Protein AF-A0A955NNS4-F1 (afdb_monomer_lite)

Structure (mmCIF, N/CA/C/O backbone):
data_AF-A0A955NNS4-F1
#
_entry.id   AF-A0A955NNS4-F1
#
loop_
_atom_site.group_PDB
_atom_site.id
_atom_site.type_symbol
_atom_site.label_atom_id
_atom_site.label_alt_id
_atom_site.label_comp_id
_atom_site.label_asym_id
_atom_site.label_entity_id
_atom_site.label_seq_id
_atom_site.pdbx_PDB_ins_code
_atom_site.Cartn_x
_atom_site.Cartn_y
_atom_site.Cartn_z
_atom_site.occupancy
_atom_site.B_iso_or_equiv
_atom_site.auth_seq_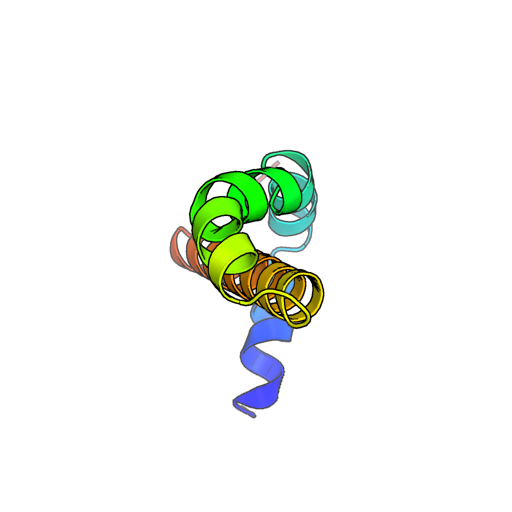id
_atom_site.auth_comp_id
_atom_site.auth_asym_id
_atom_site.auth_atom_id
_atom_site.pdbx_PDB_model_num
ATOM 1 N N . TRP A 1 1 ? 5.720 -10.987 22.469 1.00 51.25 1 TRP A N 1
ATOM 2 C CA . TRP A 1 1 ? 5.053 -10.259 21.374 1.00 51.25 1 TRP A CA 1
ATOM 3 C C . TRP A 1 1 ? 5.837 -10.520 20.098 1.00 51.25 1 TRP A C 1
ATOM 5 O O . TRP A 1 1 ? 6.934 -9.998 19.964 1.00 51.25 1 TRP A O 1
ATOM 15 N N . SER A 1 2 ? 5.358 -11.399 19.214 1.00 52.50 2 SER A N 1
ATOM 16 C CA . SER A 1 2 ? 6.070 -11.696 17.961 1.00 52.50 2 SER A CA 1
ATOM 17 C C . SER A 1 2 ? 5.897 -10.540 16.981 1.00 52.50 2 SER A C 1
ATOM 19 O O . SER A 1 2 ? 4.770 -10.235 16.596 1.00 52.50 2 SER A O 1
ATOM 21 N N . ALA A 1 3 ? 7.002 -9.919 16.556 1.00 62.88 3 ALA A N 1
ATOM 22 C CA . ALA A 1 3 ? 7.024 -8.803 15.599 1.00 62.88 3 ALA A CA 1
ATOM 23 C C . ALA A 1 3 ? 6.253 -9.099 14.291 1.00 62.88 3 ALA A C 1
ATOM 25 O O . ALA A 1 3 ? 5.701 -8.195 13.673 1.00 62.88 3 ALA A O 1
ATOM 26 N N . TRP A 1 4 ? 6.128 -10.378 13.933 1.00 66.88 4 TRP A N 1
ATOM 27 C CA . TRP A 1 4 ? 5.371 -10.883 12.784 1.00 66.88 4 TRP A CA 1
ATOM 28 C C . TRP A 1 4 ? 3.853 -10.678 12.871 1.00 66.88 4 TRP A C 1
ATOM 30 O O . TRP A 1 4 ? 3.191 -10.532 11.848 1.00 66.88 4 TRP A O 1
ATOM 40 N N . ALA A 1 5 ? 3.286 -10.644 14.079 1.00 68.75 5 ALA A N 1
ATOM 41 C CA . ALA A 1 5 ? 1.850 -10.449 14.277 1.00 68.75 5 ALA A CA 1
ATOM 42 C C . ALA A 1 5 ? 1.460 -8.965 14.330 1.00 68.75 5 ALA A C 1
ATOM 44 O O . ALA A 1 5 ? 0.276 -8.644 14.275 1.00 68.75 5 ALA A O 1
ATOM 45 N N . PHE A 1 6 ? 2.432 -8.052 14.411 1.00 68.94 6 PHE A N 1
ATOM 46 C CA . PHE A 1 6 ? 2.187 -6.616 14.525 1.00 68.94 6 PHE A CA 1
ATOM 47 C C . PHE A 1 6 ? 1.257 -6.056 13.431 1.00 68.94 6 PHE A C 1
ATOM 49 O O . PHE A 1 6 ? 0.275 -5.409 13.794 1.00 68.94 6 PHE A O 1
ATOM 56 N N . PRO A 1 7 ? 1.450 -6.344 12.124 1.00 65.75 7 PRO A N 1
ATOM 57 C CA . PRO A 1 7 ? 0.528 -5.855 11.097 1.00 65.75 7 PRO A CA 1
ATOM 58 C C . PRO A 1 7 ? -0.884 -6.446 11.237 1.00 65.75 7 PRO A C 1
ATOM 60 O O . PRO A 1 7 ? -1.862 -5.735 11.044 1.00 65.75 7 PRO A O 1
ATOM 63 N N . PHE A 1 8 ? -1.023 -7.711 11.641 1.00 69.50 8 PHE A N 1
ATOM 64 C CA . PHE A 1 8 ? -2.335 -8.335 11.844 1.00 69.50 8 PHE A CA 1
ATOM 65 C C . PHE A 1 8 ? -3.064 -7.793 13.079 1.00 69.50 8 PHE A C 1
ATOM 67 O O . PHE A 1 8 ? -4.276 -7.608 13.044 1.00 69.50 8 PHE A O 1
ATOM 74 N N . VAL A 1 9 ? -2.336 -7.479 14.153 1.00 72.12 9 VAL A N 1
ATOM 75 C CA . VAL A 1 9 ? -2.884 -6.861 15.372 1.00 72.12 9 VAL A CA 1
ATOM 76 C C . VAL A 1 9 ? -3.355 -5.431 15.098 1.00 72.12 9 VAL A C 1
ATOM 78 O O . VAL A 1 9 ? -4.428 -5.035 15.551 1.00 72.12 9 VAL A O 1
ATOM 81 N N . VAL A 1 10 ? -2.592 -4.677 14.302 1.00 67.69 10 VAL A N 1
ATOM 82 C CA . VAL A 1 10 ? -2.975 -3.352 13.793 1.00 67.69 10 VAL A CA 1
ATOM 83 C C . VAL A 1 10 ? -4.299 -3.424 13.026 1.00 67.69 10 VAL A C 1
ATOM 85 O O . VAL A 1 10 ? -5.186 -2.600 13.258 1.00 67.69 10 VAL A O 1
ATOM 88 N N . ILE A 1 11 ? -4.441 -4.437 12.162 1.00 68.50 11 ILE A N 1
ATOM 89 C CA . ILE A 1 11 ? -5.649 -4.673 11.368 1.00 68.50 11 ILE A CA 1
ATOM 90 C C . ILE A 1 11 ? -6.836 -5.065 12.255 1.00 68.50 11 ILE A C 1
ATOM 92 O O . ILE A 1 11 ? -7.908 -4.468 12.160 1.00 68.50 11 ILE A O 1
ATOM 96 N N . GLY A 1 12 ? -6.640 -6.040 13.145 1.00 67.44 12 GLY A N 1
ATOM 97 C CA . GLY A 1 12 ? -7.698 -6.603 13.984 1.00 67.44 12 GLY A CA 1
ATOM 98 C C . GLY A 1 12 ? -8.296 -5.603 14.974 1.00 67.44 12 GLY A C 1
ATOM 99 O O . GLY A 1 12 ? -9.502 -5.619 15.197 1.00 67.44 12 GLY A O 1
ATOM 100 N N . MET A 1 13 ? -7.491 -4.688 15.522 1.00 68.62 13 MET A N 1
ATOM 101 C CA . MET A 1 13 ? -7.992 -3.675 16.462 1.00 68.62 13 MET A CA 1
ATOM 102 C C . MET A 1 13 ? -8.758 -2.518 15.795 1.00 68.62 13 MET A C 1
ATOM 104 O O . MET A 1 13 ? -9.408 -1.755 16.503 1.00 68.62 13 MET A O 1
ATOM 108 N N . ASN A 1 14 ? -8.696 -2.365 14.464 1.00 68.50 14 ASN A N 1
ATOM 109 C CA . ASN A 1 14 ? -9.314 -1.251 13.726 1.00 68.50 14 ASN A CA 1
ATOM 110 C C . ASN A 1 14 ? -9.969 -1.711 12.408 1.00 68.50 14 ASN A C 1
ATOM 112 O O . ASN A 1 14 ? -9.800 -1.086 11.357 1.00 68.50 14 ASN A O 1
ATOM 116 N N . ALA A 1 15 ? -10.727 -2.810 12.455 1.00 67.69 15 ALA A N 1
ATOM 117 C CA . ALA A 1 15 ? -11.332 -3.417 11.266 1.00 67.69 15 ALA A CA 1
ATOM 118 C C . ALA A 1 15 ? -12.235 -2.446 10.470 1.00 67.69 15 ALA A C 1
ATOM 120 O O . ALA A 1 15 ? -12.173 -2.419 9.241 1.00 67.69 15 ALA A O 1
ATOM 121 N N . ILE A 1 16 ? -13.018 -1.600 11.156 1.00 69.94 16 ILE A N 1
ATOM 122 C CA . ILE A 1 16 ? -13.886 -0.581 10.531 1.00 69.94 16 ILE A CA 1
ATOM 123 C C . ILE A 1 16 ? -13.053 0.444 9.756 1.00 69.94 16 ILE A C 1
ATOM 125 O O . ILE A 1 16 ? -13.360 0.764 8.607 1.00 69.94 16 ILE A O 1
ATOM 129 N N . THR A 1 17 ? -11.971 0.930 10.365 1.00 68.75 17 THR A N 1
ATOM 130 C CA . THR A 1 17 ? -11.088 1.931 9.762 1.00 68.75 17 THR A CA 1
ATOM 131 C C . THR A 1 17 ? -10.423 1.381 8.503 1.00 68.75 17 THR A C 1
ATOM 133 O O . THR A 1 17 ? -10.328 2.086 7.504 1.00 68.75 17 THR A O 1
ATOM 136 N N . ILE A 1 18 ? -10.033 0.104 8.500 1.00 69.06 18 ILE A N 1
ATOM 137 C CA . ILE A 1 18 ? -9.496 -0.557 7.304 1.00 69.06 18 ILE A CA 1
ATOM 138 C C . ILE A 1 18 ? -10.543 -0.722 6.217 1.00 69.06 18 ILE A C 1
ATOM 140 O O . ILE A 1 18 ? -10.240 -0.456 5.058 1.00 69.06 18 ILE A O 1
ATOM 144 N N . TYR A 1 19 ? -11.761 -1.122 6.573 1.00 71.31 19 TYR A N 1
ATOM 145 C CA . TYR A 1 19 ? -12.830 -1.300 5.597 1.00 71.31 19 TYR A CA 1
ATOM 146 C C . TYR A 1 19 ? -13.161 0.015 4.875 1.00 71.31 19 TYR A C 1
ATOM 148 O O . TYR A 1 19 ? -13.272 0.053 3.651 1.00 71.31 19 TYR A O 1
ATOM 156 N N . LEU A 1 20 ? -13.239 1.119 5.6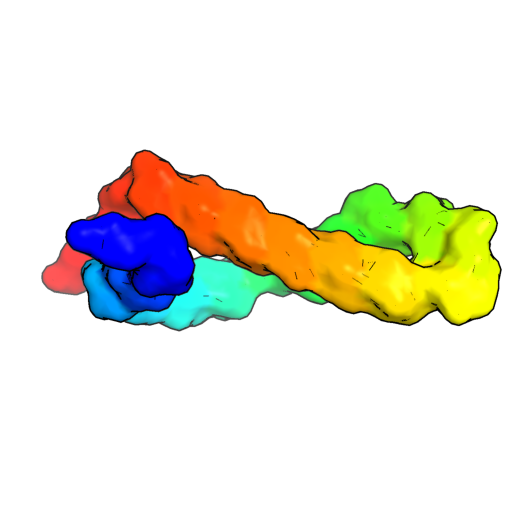23 1.00 69.56 20 LEU A N 1
ATOM 157 C CA . LEU A 1 20 ? -13.422 2.459 5.065 1.00 69.56 20 LEU A CA 1
ATOM 158 C C . LEU A 1 20 ? -12.188 2.951 4.308 1.00 69.56 20 LEU A C 1
ATOM 160 O O . LEU A 1 20 ? -12.332 3.473 3.211 1.00 69.56 20 LEU A O 1
ATOM 164 N N . GLY A 1 21 ? -10.979 2.752 4.833 1.00 70.88 21 GLY A N 1
ATOM 165 C CA . GLY A 1 21 ? -9.738 3.161 4.171 1.00 70.88 21 GLY A CA 1
ATOM 166 C C . GLY A 1 21 ? -9.521 2.466 2.824 1.00 70.88 21 GLY A C 1
ATOM 167 O O . GLY A 1 21 ? -9.104 3.106 1.863 1.00 70.88 21 GLY A O 1
ATOM 168 N N . GLN A 1 22 ? -9.884 1.184 2.729 1.00 69.12 22 GLN A N 1
ATOM 169 C CA . GLN A 1 22 ? -9.889 0.426 1.475 1.00 69.12 22 GLN A CA 1
ATOM 170 C C . GLN A 1 22 ? -10.912 0.944 0.460 1.00 69.12 22 GLN A C 1
ATOM 172 O O . GLN A 1 22 ? -10.733 0.732 -0.734 1.00 69.12 22 GLN A O 1
ATOM 177 N N . ARG A 1 23 ? -11.974 1.609 0.926 1.00 67.69 23 ARG A N 1
ATOM 178 C CA . ARG A 1 23 ? -13.061 2.130 0.090 1.00 67.69 23 ARG A CA 1
ATOM 179 C C . ARG A 1 23 ? -12.919 3.617 -0.240 1.00 67.69 23 ARG A C 1
ATOM 181 O O . ARG A 1 23 ? -13.480 4.067 -1.229 1.00 67.69 23 ARG A O 1
ATOM 188 N N . LEU A 1 24 ? -12.186 4.368 0.581 1.00 67.31 24 LEU A N 1
ATOM 189 C CA . LEU A 1 24 ? -11.925 5.797 0.407 1.00 67.31 24 LEU A CA 1
ATOM 190 C C . LEU A 1 24 ? -10.757 6.072 -0.542 1.00 67.31 24 LEU A C 1
ATOM 192 O O . LEU A 1 24 ? -10.752 7.113 -1.191 1.00 67.31 24 LEU A O 1
ATOM 196 N N . ILE A 1 25 ? -9.766 5.177 -0.609 1.00 66.25 25 ILE A N 1
ATOM 197 C CA . ILE A 1 25 ? -8.576 5.374 -1.442 1.00 66.25 25 ILE A CA 1
ATOM 198 C C . ILE A 1 25 ? -8.416 4.235 -2.432 1.00 66.25 25 ILE A C 1
ATOM 200 O O . ILE A 1 25 ? -8.255 3.071 -2.065 1.00 66.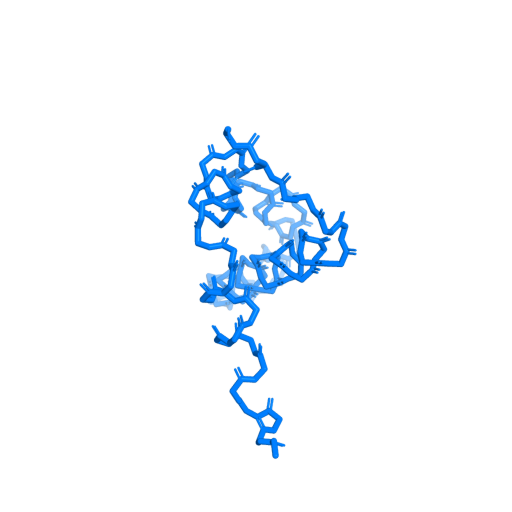25 25 ILE A O 1
ATOM 204 N N . ASP A 1 26 ? -8.369 4.606 -3.705 1.00 75.31 26 ASP A N 1
ATOM 205 C CA . ASP A 1 26 ? -8.102 3.683 -4.793 1.00 75.31 26 ASP A CA 1
ATOM 206 C C . ASP A 1 26 ? -6.585 3.504 -4.977 1.00 75.31 26 ASP A C 1
ATOM 208 O O . ASP A 1 26 ? -5.922 4.188 -5.756 1.00 75.31 26 ASP A O 1
ATOM 212 N N . PHE A 1 27 ? -5.992 2.593 -4.197 1.00 72.12 27 PHE A N 1
ATOM 213 C CA . PHE A 1 27 ? -4.537 2.351 -4.195 1.00 72.12 27 PHE A CA 1
ATOM 214 C C . PHE A 1 27 ? -3.981 1.944 -5.550 1.00 72.12 27 PHE A C 1
ATOM 216 O O . PHE A 1 27 ? -2.798 2.153 -5.810 1.00 72.12 27 PHE A O 1
ATOM 223 N N . ARG A 1 28 ? -4.817 1.323 -6.386 1.00 74.94 28 ARG A N 1
ATOM 224 C CA . ARG A 1 28 ? -4.410 0.894 -7.718 1.00 74.94 28 ARG A CA 1
ATOM 225 C C . ARG A 1 28 ? -4.172 2.113 -8.600 1.00 74.94 28 ARG A C 1
ATOM 227 O O . ARG A 1 28 ? -3.094 2.239 -9.166 1.00 74.94 28 ARG A O 1
ATOM 234 N N . TYR A 1 29 ? -5.117 3.050 -8.579 1.00 78.06 29 TYR A N 1
ATOM 235 C CA . TYR A 1 29 ? -4.999 4.321 -9.281 1.00 78.06 29 TYR A CA 1
ATOM 236 C C . TYR A 1 29 ? -3.835 5.165 -8.751 1.00 78.06 29 TYR A C 1
ATOM 238 O O . TYR A 1 29 ? -3.043 5.676 -9.533 1.00 78.06 29 TYR A O 1
ATOM 246 N N . THR A 1 30 ? -3.661 5.268 -7.429 1.00 78.88 30 THR A N 1
ATOM 247 C CA . THR A 1 30 ? -2.556 6.053 -6.849 1.00 78.88 30 THR A CA 1
ATOM 248 C C . THR A 1 30 ? -1.185 5.464 -7.183 1.00 78.88 30 THR A C 1
ATOM 250 O O . THR A 1 30 ? -0.250 6.213 -7.457 1.00 78.88 30 THR A O 1
ATOM 253 N N . ALA A 1 31 ? -1.041 4.137 -7.182 1.00 78.56 31 ALA A N 1
ATOM 254 C CA . ALA A 1 31 ? 0.216 3.493 -7.550 1.00 78.56 31 ALA A CA 1
ATOM 255 C C . ALA A 1 31 ? 0.505 3.601 -9.053 1.00 78.56 31 ALA A C 1
ATOM 257 O O . ALA A 1 31 ? 1.644 3.872 -9.414 1.00 78.56 31 ALA A O 1
ATOM 258 N N . GLU A 1 32 ? -0.498 3.454 -9.921 1.00 80.62 32 GLU A N 1
ATOM 259 C CA . GLU A 1 32 ? -0.352 3.736 -11.357 1.00 80.62 32 GLU A CA 1
ATOM 260 C C . GLU A 1 32 ? -0.013 5.205 -11.613 1.00 80.62 32 GLU A C 1
ATOM 262 O O . GLU A 1 32 ? 0.849 5.504 -12.431 1.00 80.62 32 GLU A O 1
ATOM 267 N N . PHE A 1 33 ? -0.599 6.133 -10.863 1.00 79.06 33 PHE A N 1
ATOM 268 C CA . PHE A 1 33 ? -0.316 7.556 -11.011 1.00 79.06 33 PHE A CA 1
ATOM 269 C C . PHE A 1 33 ? 1.102 7.936 -10.552 1.00 79.06 33 PHE A C 1
ATOM 271 O O . PHE A 1 33 ? 1.794 8.676 -11.245 1.00 79.06 33 PHE A O 1
ATOM 278 N N . LEU A 1 34 ? 1.561 7.428 -9.401 1.00 78.31 34 LEU A N 1
ATOM 279 C CA . LEU A 1 34 ? 2.903 7.723 -8.874 1.00 78.31 34 LEU A CA 1
ATOM 280 C C . LEU A 1 34 ? 4.011 6.922 -9.561 1.00 78.31 34 LEU A C 1
ATOM 282 O O . LEU A 1 34 ? 5.090 7.452 -9.818 1.00 78.31 34 LEU A O 1
ATOM 286 N N . PHE A 1 35 ? 3.771 5.635 -9.802 1.00 80.06 35 PHE A N 1
ATOM 287 C CA . PHE A 1 35 ? 4.788 4.685 -10.242 1.00 80.06 35 PHE A CA 1
ATOM 288 C C . PHE A 1 35 ? 4.557 4.154 -11.653 1.00 80.06 35 PHE A C 1
ATOM 290 O O . PHE A 1 35 ? 5.463 3.516 -12.169 1.00 80.06 35 PHE A O 1
ATOM 297 N N . GLY A 1 36 ? 3.431 4.427 -12.315 1.00 76.62 36 GLY A N 1
ATOM 298 C CA . GLY A 1 36 ? 3.181 3.965 -13.688 1.00 76.62 36 GLY A CA 1
ATOM 299 C C . GLY A 1 36 ? 4.203 4.502 -14.689 1.00 76.62 36 GLY A C 1
ATOM 300 O O . GLY A 1 36 ? 4.706 3.743 -15.510 1.00 76.62 36 GLY A O 1
ATOM 301 N N . GLY A 1 37 ? 4.621 5.766 -14.552 1.00 76.06 37 GLY A N 1
ATOM 302 C CA . GLY A 1 37 ? 5.694 6.328 -15.384 1.00 76.06 37 GLY A CA 1
ATOM 303 C C . GLY A 1 37 ? 7.063 5.668 -15.156 1.00 76.06 37 GLY A C 1
ATOM 304 O O . GLY A 1 37 ? 7.829 5.488 -16.097 1.00 76.06 37 GLY A O 1
ATOM 305 N N . LEU A 1 38 ? 7.361 5.250 -13.918 1.00 75.19 38 LEU A N 1
ATOM 306 C CA . LEU A 1 38 ? 8.585 4.503 -13.588 1.00 75.19 38 LEU A CA 1
ATOM 307 C C . LEU A 1 38 ? 8.487 3.027 -14.000 1.00 75.19 38 LEU A C 1
ATOM 309 O O . LEU A 1 38 ? 9.481 2.428 -14.404 1.00 75.19 38 LEU A O 1
ATOM 313 N N . ALA A 1 39 ? 7.292 2.445 -13.921 1.00 72.75 39 ALA A N 1
ATOM 314 C CA . ALA A 1 39 ? 7.020 1.064 -14.285 1.00 72.75 39 ALA A CA 1
ATOM 315 C C . ALA A 1 39 ? 7.159 0.856 -15.799 1.00 72.75 39 ALA A C 1
ATOM 317 O O . ALA A 1 39 ? 7.756 -0.134 -16.212 1.00 72.75 39 ALA A O 1
ATOM 318 N N . GLN A 1 40 ? 6.744 1.829 -16.616 1.00 73.50 40 GLN A N 1
ATOM 319 C CA . GLN A 1 40 ? 6.995 1.815 -18.062 1.00 73.50 40 GLN A CA 1
ATOM 320 C C . GLN A 1 40 ? 8.490 1.774 -18.409 1.00 73.50 40 GLN A C 1
ATOM 322 O O . GLN A 1 40 ? 8.880 1.179 -19.412 1.00 73.50 40 GLN A O 1
ATOM 327 N N . PHE A 1 41 ? 9.351 2.341 -17.559 1.00 77.38 41 PHE A N 1
ATOM 328 C CA . PHE A 1 41 ? 10.803 2.301 -17.748 1.00 77.38 41 PHE A CA 1
ATOM 329 C C . PHE A 1 41 ? 11.409 0.909 -17.474 1.00 77.38 41 PHE A C 1
ATOM 331 O O . PHE A 1 41 ? 12.505 0.607 -17.938 1.00 77.38 41 PHE A O 1
ATOM 338 N N . MET A 1 42 ? 10.691 0.046 -16.743 1.00 72.81 42 MET A N 1
ATOM 339 C CA . MET A 1 42 ? 11.100 -1.325 -16.402 1.00 72.81 42 MET A CA 1
ATOM 340 C C . MET A 1 42 ? 10.715 -2.362 -17.474 1.00 72.81 42 MET A C 1
ATOM 342 O O . MET A 1 42 ? 11.098 -3.532 -17.364 1.00 72.81 42 MET A O 1
ATOM 346 N N . GLY A 1 43 ? 9.960 -1.970 -18.507 1.00 79.75 43 GLY A N 1
ATOM 347 C CA . GLY A 1 43 ? 9.566 -2.845 -19.614 1.00 79.75 43 GLY A CA 1
ATOM 348 C C . GLY A 1 43 ? 8.819 -4.097 -19.142 1.00 79.75 43 GLY A C 1
ATOM 349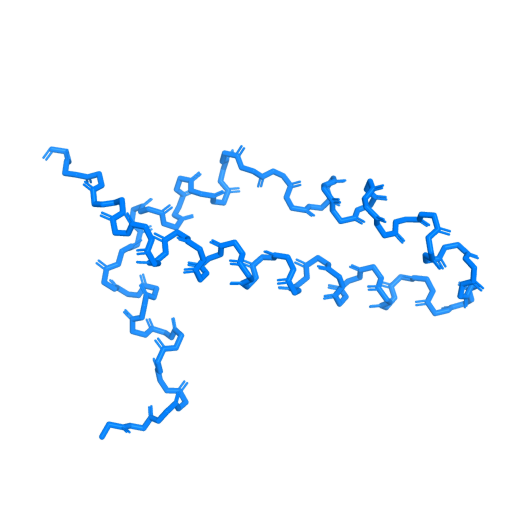 O O . GLY A 1 43 ? 7.737 -4.014 -18.578 1.00 79.75 43 GLY A O 1
ATOM 350 N N . SER A 1 44 ? 9.399 -5.287 -19.328 1.00 81.69 44 SER A N 1
ATOM 351 C CA . SER A 1 44 ? 8.733 -6.563 -18.987 1.00 81.69 44 SER A CA 1
ATOM 352 C C . SER A 1 44 ? 8.464 -6.767 -17.486 1.00 81.69 44 SER A C 1
ATOM 354 O O . SER A 1 44 ? 7.629 -7.593 -17.123 1.00 81.69 44 SER A O 1
ATOM 356 N N . PHE A 1 45 ? 9.145 -6.026 -16.604 1.00 80.81 45 PHE A N 1
ATOM 357 C CA . PHE A 1 45 ? 8.914 -6.072 -15.154 1.00 80.81 45 PHE A CA 1
ATOM 358 C C . PHE A 1 45 ? 7.875 -5.053 -14.667 1.00 80.81 45 PHE A C 1
ATOM 360 O O . PHE A 1 45 ? 7.553 -5.046 -13.477 1.00 80.81 45 PHE A O 1
ATOM 367 N N . GLU A 1 46 ? 7.316 -4.240 -15.567 1.00 80.00 46 GLU A N 1
ATOM 368 C CA . GLU A 1 46 ? 6.262 -3.260 -15.292 1.00 80.00 46 GLU A CA 1
ATOM 369 C C . GLU A 1 46 ? 5.141 -3.808 -14.388 1.00 80.00 46 GLU A C 1
ATOM 371 O O . GLU A 1 46 ? 4.935 -3.234 -13.316 1.00 80.00 46 GLU A O 1
ATOM 376 N N . PRO A 1 47 ? 4.454 -4.927 -14.715 1.00 80.62 47 PRO A N 1
ATOM 377 C CA . PRO A 1 47 ? 3.318 -5.388 -13.914 1.00 80.62 47 PRO A CA 1
ATOM 378 C C . PRO A 1 47 ? 3.727 -5.867 -12.516 1.00 80.62 47 PRO A C 1
ATOM 380 O O . PRO A 1 47 ? 2.969 -5.712 -11.558 1.00 80.62 47 PRO A O 1
ATOM 383 N N . VAL A 1 48 ? 4.934 -6.420 -12.373 1.00 84.00 48 VAL A N 1
ATOM 384 C CA . VAL A 1 48 ? 5.461 -6.882 -11.080 1.00 84.00 48 VAL A CA 1
ATOM 385 C C . VAL A 1 48 ? 5.818 -5.685 -10.205 1.00 84.00 48 VAL A C 1
ATOM 387 O O . VAL A 1 48 ? 5.463 -5.648 -9.025 1.00 84.00 48 VAL A O 1
ATOM 390 N N . PHE A 1 49 ? 6.474 -4.684 -10.790 1.00 84.75 49 PHE A N 1
ATOM 391 C CA . PHE A 1 49 ? 6.831 -3.456 -10.095 1.00 84.75 49 PHE A CA 1
ATOM 392 C C . PHE A 1 49 ? 5.586 -2.670 -9.678 1.00 84.75 49 PHE A C 1
ATOM 394 O O . PHE A 1 49 ? 5.492 -2.242 -8.530 1.00 84.75 49 PHE A 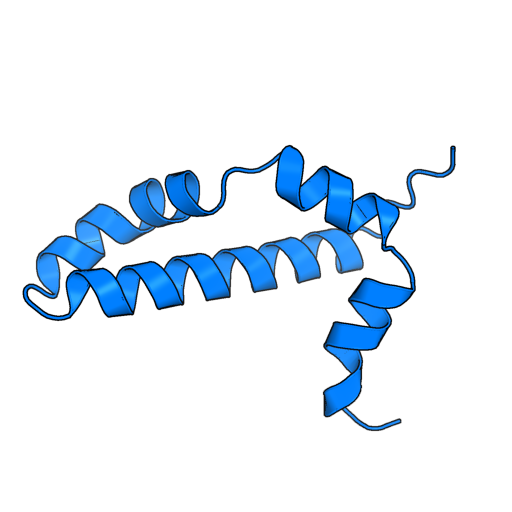O 1
ATOM 401 N N . LEU A 1 50 ? 4.588 -2.562 -10.559 1.00 83.00 50 LEU A N 1
ATOM 402 C CA . LEU A 1 50 ? 3.304 -1.943 -10.240 1.00 83.00 50 LEU A CA 1
ATOM 403 C C . LEU A 1 50 ? 2.580 -2.680 -9.115 1.00 83.00 50 LEU A C 1
ATOM 405 O O . LEU A 1 50 ? 2.131 -2.045 -8.163 1.00 83.00 50 LEU A O 1
ATOM 409 N N . ALA A 1 51 ? 2.512 -4.013 -9.160 1.00 83.38 51 ALA A N 1
ATOM 410 C CA . ALA A 1 51 ? 1.903 -4.798 -8.089 1.00 83.38 51 ALA A CA 1
ATOM 411 C C . ALA A 1 51 ? 2.619 -4.587 -6.743 1.00 83.38 51 ALA A C 1
ATOM 413 O O . ALA A 1 51 ? 1.965 -4.430 -5.707 1.00 83.38 51 ALA A O 1
ATOM 414 N N . PHE A 1 52 ? 3.952 -4.522 -6.755 1.00 86.12 52 PHE A N 1
ATOM 415 C CA . PHE A 1 52 ? 4.751 -4.245 -5.564 1.00 86.12 52 PHE A CA 1
ATOM 416 C C . PHE A 1 52 ? 4.546 -2.815 -5.045 1.00 86.12 52 PHE A C 1
ATOM 418 O O . PHE A 1 52 ? 4.424 -2.607 -3.834 1.00 86.12 52 PHE A O 1
ATOM 425 N N . ALA A 1 53 ? 4.441 -1.833 -5.943 1.00 83.88 53 ALA A N 1
ATOM 426 C CA . ALA A 1 53 ? 4.145 -0.445 -5.610 1.00 83.88 53 ALA A CA 1
ATOM 427 C C . ALA A 1 53 ? 2.748 -0.307 -4.989 1.00 83.88 53 ALA A C 1
ATOM 429 O O . ALA A 1 53 ? 2.609 0.317 -3.939 1.00 83.88 53 ALA A O 1
ATOM 430 N N . VAL A 1 54 ? 1.733 -0.965 -5.560 1.00 83.44 54 VAL A N 1
ATOM 431 C CA . VAL A 1 54 ? 0.371 -1.034 -5.003 1.00 83.44 54 VAL A CA 1
ATOM 432 C C . VAL A 1 54 ? 0.383 -1.654 -3.608 1.00 83.44 54 VAL A C 1
ATOM 434 O O . VAL A 1 54 ? -0.242 -1.116 -2.694 1.00 83.44 54 VAL A O 1
ATOM 437 N N . LEU A 1 55 ? 1.082 -2.777 -3.419 1.00 83.38 55 LEU A N 1
ATOM 438 C CA . LEU A 1 55 ? 1.200 -3.441 -2.116 1.00 83.38 55 LEU A CA 1
ATOM 439 C C . LEU A 1 55 ? 1.892 -2.549 -1.083 1.00 83.38 55 LEU A C 1
ATOM 441 O O . LEU A 1 55 ? 1.401 -2.418 0.038 1.00 83.38 55 LEU A O 1
ATOM 445 N N . SER A 1 56 ? 2.987 -1.900 -1.472 1.00 83.69 56 SER A N 1
ATOM 446 C CA . SER A 1 56 ? 3.735 -0.984 -0.609 1.00 83.69 56 SER A CA 1
ATOM 447 C C . SER A 1 56 ? 2.895 0.234 -0.230 1.00 83.69 56 SER A C 1
ATOM 449 O O . SER A 1 56 ? 2.856 0.599 0.942 1.00 83.69 56 SER A O 1
ATOM 451 N N . LEU A 1 57 ? 2.150 0.816 -1.177 1.00 82.12 57 LEU A N 1
ATOM 452 C CA . LEU A 1 57 ? 1.217 1.913 -0.910 1.00 82.12 57 LEU A CA 1
ATOM 453 C C . LEU A 1 57 ? 0.086 1.490 0.022 1.00 82.12 57 LEU A C 1
ATOM 455 O O . LEU A 1 57 ? -0.211 2.210 0.972 1.00 82.12 57 LEU A O 1
ATOM 459 N N . LYS A 1 58 ? -0.524 0.322 -0.217 1.00 77.00 58 LYS A N 1
ATOM 460 C CA . LYS A 1 58 ? -1.546 -0.242 0.674 1.00 77.00 58 LYS A CA 1
ATOM 461 C C . LYS A 1 58 ? -1.001 -0.383 2.087 1.00 77.00 58 LYS A C 1
ATOM 463 O O . LYS A 1 58 ? -1.660 0.038 3.031 1.00 77.00 58 LYS A O 1
ATOM 468 N N . TRP A 1 59 ? 0.198 -0.940 2.236 1.00 76.56 59 TRP A N 1
ATOM 469 C CA . TRP A 1 59 ? 0.816 -1.153 3.540 1.00 76.56 59 TRP A CA 1
ATOM 470 C C . TRP A 1 59 ? 1.172 0.166 4.235 1.00 76.56 59 TRP A C 1
ATOM 472 O O . TRP A 1 59 ? 0.835 0.352 5.402 1.00 76.56 59 TRP A O 1
ATOM 482 N N . LEU A 1 60 ? 1.781 1.111 3.512 1.00 76.81 60 LEU A N 1
ATOM 483 C CA . LEU A 1 60 ? 2.157 2.423 4.036 1.00 76.81 60 LEU A CA 1
ATOM 484 C C . LEU A 1 60 ? 0.929 3.243 4.439 1.00 76.81 60 LEU A C 1
ATOM 486 O O . LEU A 1 60 ? 0.930 3.883 5.487 1.00 76.81 60 LEU A O 1
ATOM 490 N N . PHE A 1 61 ? -0.138 3.187 3.645 1.00 72.75 61 PHE A N 1
ATOM 491 C CA . PHE A 1 61 ? -1.399 3.826 3.984 1.00 72.75 61 PHE A CA 1
ATOM 492 C C . PHE A 1 61 ? -2.043 3.195 5.216 1.00 72.75 61 PHE A C 1
ATOM 494 O O . PHE A 1 61 ? -2.472 3.906 6.120 1.00 72.75 61 PHE A O 1
ATOM 501 N N . LEU A 1 62 ? -2.076 1.866 5.288 1.00 67.12 62 LEU A N 1
ATOM 502 C CA . LEU A 1 62 ? -2.625 1.143 6.431 1.00 67.12 62 LEU A CA 1
ATOM 503 C C . LEU A 1 62 ? -1.833 1.455 7.711 1.00 67.12 62 LEU A C 1
ATOM 505 O O . LEU A 1 62 ? -2.414 1.663 8.777 1.00 67.12 62 LEU A O 1
ATOM 509 N N . TYR A 1 63 ? -0.513 1.597 7.587 1.00 69.12 63 TYR A N 1
ATOM 510 C CA . TYR A 1 63 ? 0.364 2.061 8.655 1.00 69.12 63 TYR A CA 1
ATOM 511 C C . TYR A 1 63 ? 0.116 3.530 9.034 1.00 69.12 63 TYR A C 1
ATOM 513 O O . TYR A 1 63 ? 0.061 3.858 10.218 1.00 69.12 63 TYR A O 1
ATOM 521 N N . PHE A 1 64 ? -0.082 4.420 8.059 1.00 68.88 64 PHE A N 1
ATOM 522 C CA . PHE A 1 64 ? -0.420 5.826 8.295 1.00 68.88 64 PHE A CA 1
ATOM 523 C C . PHE A 1 64 ? -1.760 5.973 9.028 1.00 68.88 64 PHE A C 1
ATOM 525 O O . PHE A 1 64 ? -1.869 6.746 9.978 1.00 68.88 64 PHE A O 1
ATOM 532 N N . LEU A 1 65 ? -2.755 5.179 8.640 1.00 63.44 65 LEU A N 1
ATOM 533 C CA . LEU A 1 65 ? -4.075 5.119 9.261 1.00 63.44 65 LEU A CA 1
ATOM 534 C C . LEU A 1 65 ? -3.994 4.623 10.712 1.00 63.44 65 LEU A C 1
ATOM 536 O O . LEU A 1 65 ? -4.605 5.209 11.606 1.00 63.44 65 LEU A O 1
ATOM 540 N N . PHE A 1 66 ? -3.179 3.592 10.962 1.00 61.41 66 PHE A N 1
ATOM 541 C CA . PHE A 1 66 ? -2.881 3.116 12.312 1.00 61.41 66 PHE A CA 1
ATOM 542 C C . PHE A 1 66 ? -2.178 4.184 13.156 1.00 61.41 66 PHE A C 1
ATOM 544 O O . PHE A 1 66 ? -2.556 4.419 14.306 1.00 61.41 66 PHE A O 1
ATOM 551 N N . LYS A 1 67 ? -1.183 4.866 12.576 1.00 64.31 67 LYS A N 1
ATOM 552 C CA . LYS A 1 67 ? -0.413 5.918 13.245 1.00 64.31 67 LYS A CA 1
ATOM 553 C C . LYS A 1 67 ? -1.280 7.123 13.604 1.00 64.31 67 LYS A C 1
ATOM 555 O O . LYS A 1 67 ? -1.124 7.662 14.694 1.00 64.31 67 LYS A O 1
ATOM 560 N N . ASN A 1 68 ? -2.216 7.505 12.737 1.00 60.97 68 ASN A N 1
ATOM 561 C CA . ASN A 1 68 ? -3.132 8.615 12.994 1.00 60.97 68 ASN A CA 1
ATOM 562 C C . ASN A 1 68 ? -4.281 8.277 13.946 1.00 60.97 68 ASN A C 1
ATOM 564 O O . ASN A 1 68 ? -5.061 9.172 14.256 1.00 60.97 68 ASN A O 1
ATOM 568 N N . ARG A 1 69 ? -4.379 7.031 14.444 1.00 57.81 69 ARG A N 1
ATOM 569 C CA . ARG A 1 69 ? -5.340 6.626 15.490 1.00 57.81 69 ARG A CA 1
ATOM 570 C C . ARG A 1 69 ? -6.750 7.153 15.191 1.00 57.81 69 ARG A C 1
ATOM 572 O O . ARG A 1 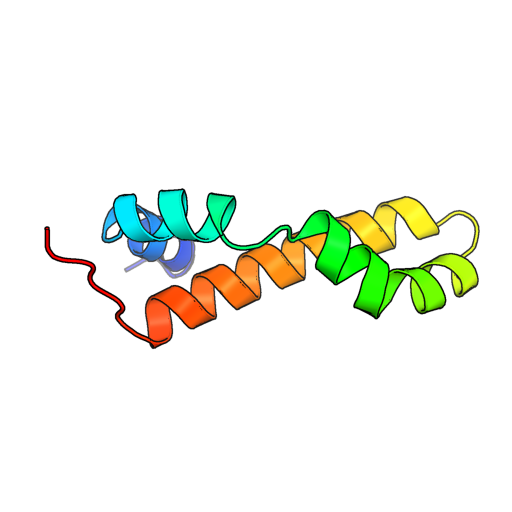69 ? -7.449 7.593 16.102 1.00 57.81 69 ARG A O 1
ATOM 579 N N . ILE A 1 70 ? -7.153 7.126 13.915 1.00 54.00 70 ILE A N 1
ATOM 580 C CA . ILE A 1 70 ? -8.493 7.532 13.485 1.00 54.00 70 ILE A CA 1
ATOM 581 C C . ILE A 1 70 ? -9.440 6.406 13.905 1.00 54.00 70 ILE A C 1
ATOM 583 O O . ILE A 1 70 ? -9.826 5.537 13.125 1.00 54.00 70 ILE A O 1
ATOM 587 N N . PHE A 1 71 ? -9.750 6.381 15.197 1.00 53.31 71 PHE A N 1
ATOM 588 C CA . PHE A 1 71 ? -10.845 5.616 15.751 1.00 53.31 71 PHE A CA 1
ATOM 589 C C . PHE A 1 71 ? -12.111 6.367 15.366 1.00 53.31 71 PHE A C 1
ATOM 591 O O . PHE A 1 71 ? -12.549 7.271 16.077 1.00 53.31 71 PHE A O 1
ATOM 598 N N . LEU A 1 72 ? -12.684 6.013 14.215 1.00 47.81 72 LEU A N 1
ATOM 599 C CA . LEU A 1 72 ? -14.088 6.296 13.951 1.00 47.81 72 LEU A CA 1
ATOM 600 C C . LEU A 1 72 ? -14.890 5.509 14.991 1.00 47.81 72 LEU A C 1
ATOM 602 O O . LEU A 1 72 ? -15.217 4.341 14.798 1.00 47.81 72 LEU A O 1
ATOM 606 N N . LYS A 1 73 ? -15.118 6.138 16.143 1.00 44.06 73 LYS A N 1
ATOM 607 C CA . LYS A 1 73 ? -16.190 5.755 17.050 1.00 44.06 73 LYS A CA 1
ATOM 608 C C . LYS A 1 73 ? -17.486 6.132 16.343 1.00 44.06 73 LYS A C 1
ATOM 610 O O . LYS A 1 73 ? -17.716 7.316 16.105 1.00 44.06 73 LYS A O 1
ATOM 615 N N . ALA A 1 74 ? -18.248 5.117 15.947 1.00 46.19 74 ALA A N 1
ATOM 616 C CA . ALA A 1 74 ? -19.679 5.281 15.731 1.00 46.19 74 ALA A CA 1
ATOM 617 C C . ALA A 1 74 ? -20.361 5.542 17.081 1.00 46.19 74 ALA A C 1
ATOM 619 O O . ALA A 1 74 ? -19.862 4.991 18.095 1.00 46.19 74 ALA A O 1
#

Secondary structure (DSSP, 8-state):
--GGGHHHHHHHTTHHHHHHHHHH--HHHHHHHHHHHHHHHTGGGHHHHHHHHHHHHHHHHHHHHHHTT-----

pLDDT: mean 71.34, std 9.56, range [44.06, 86.12]

Radius of gyration: 14.6 Å; chains: 1; bounding box: 31×20×41 Å

Foldseek 3Di:
DDPVCVLVVLCVVQVVLLVVLPVVDDLLVVLCVVCVVVLVVVPPCSVVVSVVSSVVSSSVSSVVSSVVVPPPDD

Sequence (74 aa):
WSAWAFPFVVIGMNAITIYLGQRLIDFRYTAEFLFGGLAQFMGSFEPVFLAFAVLSLKWLFLYFLFKNRIFLKA